Protein AF-A0A7S0TV20-F1 (afdb_monomer_lite)

pLDDT: mean 83.49, std 14.03, range [32.47, 97.12]

Sequence (143 aa):
VQATSQYGEAAVLIEVGNTAAYGPPPEGFEQILFNIRITAVNQPPSCNFPHPVFASQDAGPMEVPGFAIDLVQGPSSESWQHLVFPITVSSDPPGLFASPPVVDPTGTLLFHAADGRYGRSVLLVTCRDNGGTEFGGVDTRVG

Structure (mmCIF, N/CA/C/O backbone):
data_AF-A0A7S0TV20-F1
#
_entry.id   AF-A0A7S0TV20-F1
#
loop_
_atom_site.group_PDB
_atom_site.id
_atom_site.type_symbol
_atom_site.label_atom_id
_atom_site.label_alt_id
_atom_site.label_comp_id
_atom_site.label_asym_id
_atom_site.label_entity_id
_atom_site.label_seq_id
_atom_site.pdbx_PDB_ins_code
_atom_site.Cartn_x
_atom_site.Cartn_y
_atom_site.Cartn_z
_atom_site.occupancy
_atom_site.B_iso_or_equiv
_atom_site.auth_seq_id
_atom_site.auth_comp_id
_atom_site.auth_asym_id
_atom_site.auth_atom_id
_atom_site.pdbx_PDB_model_num
ATOM 1 N N . VAL A 1 1 ? 31.814 3.536 -12.743 1.00 39.94 1 VAL A N 1
ATOM 2 C CA . VAL A 1 1 ? 30.536 4.207 -13.065 1.00 39.94 1 VAL A CA 1
ATOM 3 C C . VAL A 1 1 ? 29.511 3.104 -13.261 1.00 39.94 1 VAL A C 1
ATOM 5 O O . VAL A 1 1 ? 29.538 2.461 -14.299 1.00 39.94 1 VAL A O 1
ATOM 8 N N . GLN A 1 2 ? 28.742 2.753 -12.226 1.00 32.47 2 GLN A N 1
ATOM 9 C CA . GLN A 1 2 ? 27.641 1.801 -12.402 1.00 32.47 2 GLN A CA 1
ATOM 10 C C . GLN A 1 2 ? 26.563 2.512 -13.216 1.00 32.47 2 GLN A C 1
ATOM 12 O O . GLN A 1 2 ? 26.109 3.585 -12.823 1.00 32.47 2 GLN A O 1
ATOM 17 N N . ALA A 1 3 ? 26.230 1.959 -14.379 1.00 40.47 3 ALA A N 1
ATOM 18 C CA . ALA A 1 3 ? 25.130 2.448 -15.185 1.00 40.47 3 ALA A CA 1
ATOM 19 C C . ALA A 1 3 ? 23.836 2.253 -14.386 1.00 40.47 3 ALA A C 1
ATOM 21 O O . ALA A 1 3 ? 23.418 1.130 -14.120 1.00 40.47 3 ALA A O 1
ATOM 22 N N . THR A 1 4 ? 23.238 3.361 -13.965 1.00 50.41 4 THR A N 1
ATOM 23 C CA . THR A 1 4 ? 21.847 3.417 -13.527 1.00 50.41 4 THR A CA 1
ATOM 24 C C . THR A 1 4 ? 20.965 2.876 -14.650 1.00 50.41 4 THR A C 1
ATOM 26 O O . THR A 1 4 ? 21.085 3.359 -15.773 1.00 50.41 4 THR A O 1
ATOM 29 N N . SER A 1 5 ? 20.134 1.877 -14.343 1.00 57.22 5 SER A N 1
ATOM 30 C CA . SER A 1 5 ? 18.935 1.433 -15.074 1.00 57.22 5 SER A CA 1
ATOM 31 C C . SER A 1 5 ? 18.870 1.834 -16.558 1.00 57.22 5 SER A C 1
ATOM 33 O O . SER A 1 5 ? 18.053 2.668 -16.939 1.00 57.22 5 SER A O 1
ATOM 35 N N . GLN A 1 6 ? 19.736 1.273 -17.409 1.00 59.91 6 GLN A N 1
ATOM 36 C CA . GLN A 1 6 ? 19.648 1.492 -18.855 1.00 59.91 6 GLN A CA 1
ATOM 37 C C . GLN A 1 6 ? 18.677 0.476 -19.460 1.00 59.91 6 GLN A C 1
ATOM 39 O O . GLN A 1 6 ? 18.953 -0.719 -19.485 1.00 59.91 6 GLN A O 1
ATOM 44 N N . TYR A 1 7 ? 17.540 0.971 -19.937 1.00 69.50 7 TYR A N 1
ATOM 45 C CA . TYR A 1 7 ? 16.521 0.235 -20.682 1.00 69.50 7 TYR A CA 1
ATOM 46 C C . TYR A 1 7 ? 16.238 0.977 -21.994 1.00 69.50 7 TYR A C 1
ATOM 48 O O . TYR A 1 7 ? 16.511 2.174 -22.111 1.00 69.50 7 TYR A O 1
ATOM 56 N N . GLY A 1 8 ? 15.726 0.281 -23.004 1.00 67.12 8 GLY A N 1
ATOM 57 C CA . GLY A 1 8 ? 15.534 0.866 -24.329 1.00 67.12 8 GLY A CA 1
ATOM 58 C C . GLY A 1 8 ? 15.307 -0.170 -25.418 1.00 67.12 8 GLY A C 1
ATOM 59 O O . GLY A 1 8 ? 15.286 -1.374 -25.168 1.00 67.12 8 GLY A O 1
ATOM 60 N N . GLU A 1 9 ? 15.132 0.313 -26.640 1.00 80.38 9 GLU A N 1
ATOM 61 C CA . GLU A 1 9 ? 14.981 -0.520 -27.827 1.00 80.38 9 GLU A CA 1
ATOM 62 C C . GLU A 1 9 ? 16.126 -0.221 -28.791 1.00 80.38 9 GLU A C 1
ATOM 64 O O . GLU A 1 9 ? 16.434 0.938 -29.070 1.00 80.38 9 GLU A O 1
ATOM 69 N N . ALA A 1 10 ? 16.774 -1.275 -29.272 1.00 81.94 10 ALA A N 1
ATOM 70 C CA . ALA A 1 10 ? 17.763 -1.198 -30.329 1.00 81.94 10 ALA A CA 1
ATOM 71 C C . ALA A 1 10 ? 17.262 -2.007 -31.521 1.00 81.94 10 ALA A C 1
ATOM 73 O O . ALA A 1 10 ? 16.862 -3.160 -31.372 1.00 81.94 10 ALA A O 1
ATOM 74 N N . ALA A 1 11 ? 17.306 -1.406 -32.703 1.00 82.38 11 ALA A N 1
ATOM 75 C CA . ALA A 1 11 ? 16.989 -2.087 -33.944 1.00 82.38 11 ALA A CA 1
ATOM 76 C C . ALA A 1 11 ? 18.293 -2.495 -34.639 1.00 82.38 11 ALA A C 1
ATOM 78 O O . ALA A 1 11 ? 19.180 -1.666 -34.851 1.00 82.38 11 ALA A O 1
ATOM 79 N N . VAL A 1 12 ? 18.411 -3.773 -34.985 1.00 85.50 12 VAL A N 1
ATOM 80 C CA . VAL A 1 12 ? 19.529 -4.319 -35.756 1.00 85.50 12 VAL A CA 1
ATOM 81 C C . VAL A 1 12 ? 19.021 -4.636 -37.153 1.00 85.50 12 VAL A C 1
ATOM 83 O O . VAL A 1 12 ? 18.181 -5.519 -37.327 1.00 85.50 12 VAL A O 1
ATOM 86 N N . LEU A 1 13 ? 19.530 -3.904 -38.141 1.00 83.69 13 LEU A N 1
ATOM 87 C CA . LEU A 1 13 ? 19.286 -4.175 -39.552 1.00 83.69 13 LEU A CA 1
ATOM 88 C C . LEU A 1 13 ? 20.364 -5.131 -40.068 1.00 83.69 13 LEU A C 1
ATOM 90 O O . LEU A 1 13 ? 21.553 -4.820 -39.992 1.00 83.69 13 LEU A O 1
ATOM 94 N N . ILE A 1 14 ? 19.949 -6.282 -40.590 1.00 81.31 14 ILE A N 1
ATOM 95 C CA . ILE A 1 14 ? 20.832 -7.232 -41.265 1.00 81.31 14 ILE A CA 1
ATOM 96 C C . ILE A 1 14 ? 20.480 -7.233 -42.747 1.00 81.31 14 ILE A C 1
ATOM 98 O O . ILE A 1 14 ? 19.345 -7.526 -43.114 1.00 81.31 14 ILE A O 1
ATOM 102 N N . GLU A 1 15 ? 21.464 -6.928 -43.586 1.00 81.19 15 GLU A N 1
ATOM 103 C CA . GLU A 1 15 ? 21.350 -7.029 -45.039 1.00 81.19 15 GLU A CA 1
ATOM 104 C C . GLU A 1 15 ? 22.004 -8.332 -45.492 1.00 81.19 15 GLU A C 1
ATOM 106 O O . GLU A 1 15 ? 23.206 -8.536 -45.308 1.00 81.19 15 GLU A O 1
ATOM 111 N N . VAL A 1 16 ? 21.209 -9.234 -46.063 1.00 75.62 16 VAL A N 1
ATOM 112 C CA . VAL A 1 16 ? 21.693 -10.505 -46.605 1.00 75.62 16 VAL A CA 1
ATOM 113 C C . VAL A 1 16 ? 21.640 -10.425 -48.124 1.00 75.62 16 VAL A C 1
ATOM 115 O O . VAL A 1 16 ? 20.582 -10.212 -48.708 1.00 75.62 16 VAL A O 1
ATOM 118 N N . GLY A 1 17 ? 22.793 -10.592 -48.769 1.00 68.50 17 GLY A N 1
ATOM 119 C CA . GLY A 1 17 ? 22.916 -10.616 -50.224 1.00 68.50 17 GLY A CA 1
ATOM 120 C C . GLY A 1 17 ? 23.899 -11.693 -50.675 1.00 68.50 17 GLY A C 1
ATOM 121 O O . GLY A 1 17 ? 24.819 -12.060 -49.944 1.00 68.50 17 GLY A O 1
ATOM 122 N N . ASN A 1 18 ? 23.709 -12.212 -51.887 1.00 62.31 18 ASN A N 1
ATOM 123 C CA . ASN A 1 18 ? 24.662 -13.128 -52.511 1.00 62.31 18 ASN A CA 1
ATOM 124 C C . ASN A 1 18 ? 25.820 -12.322 -53.121 1.00 62.31 18 ASN A C 1
ATOM 126 O O . ASN A 1 18 ? 25.604 -11.515 -54.026 1.00 62.31 18 ASN A O 1
ATOM 130 N N . THR A 1 19 ? 27.056 -12.540 -52.668 1.00 65.19 19 THR A N 1
ATOM 131 C CA . THR A 1 19 ? 28.252 -11.930 -53.269 1.00 65.19 19 THR A CA 1
ATOM 132 C C . THR A 1 19 ? 28.686 -12.698 -54.518 1.00 65.19 19 THR A C 1
ATOM 134 O O . THR A 1 19 ? 29.753 -13.307 -54.569 1.00 65.19 19 THR A O 1
ATOM 137 N N . ALA A 1 20 ? 27.869 -12.648 -55.569 1.00 55.44 20 ALA A N 1
ATOM 138 C CA . ALA A 1 20 ? 28.280 -13.106 -56.888 1.00 55.44 20 ALA A CA 1
ATOM 139 C C . ALA A 1 20 ? 28.719 -11.915 -57.764 1.00 55.44 20 ALA A C 1
ATOM 141 O O . ALA A 1 20 ? 27.896 -11.220 -58.346 1.00 55.44 20 ALA A O 1
ATOM 142 N N . ALA A 1 21 ? 30.045 -11.784 -57.894 1.00 51.66 21 ALA A N 1
ATOM 143 C CA . ALA A 1 21 ? 30.804 -11.158 -58.985 1.00 51.66 21 ALA A CA 1
ATOM 144 C C . ALA A 1 21 ? 31.055 -9.630 -59.004 1.00 51.66 21 ALA A C 1
ATOM 146 O O . ALA A 1 21 ? 30.217 -8.793 -58.693 1.00 51.66 21 ALA A O 1
ATOM 147 N N . TYR A 1 22 ? 32.274 -9.304 -59.454 1.00 52.28 22 TYR A N 1
ATOM 148 C CA . TYR A 1 22 ? 32.770 -7.987 -59.860 1.00 52.28 22 TYR A CA 1
ATOM 149 C C . TYR A 1 22 ? 31.886 -7.454 -61.010 1.00 52.28 22 TYR A C 1
ATOM 151 O O . TYR A 1 22 ? 32.021 -7.879 -62.156 1.00 52.28 22 TYR A O 1
ATOM 159 N N . GLY A 1 23 ? 30.944 -6.567 -60.699 1.00 57.56 23 GLY A N 1
ATOM 160 C CA . GLY A 1 23 ? 29.960 -5.993 -61.622 1.00 57.56 23 GLY A CA 1
ATOM 161 C C . GLY A 1 23 ? 29.098 -4.945 -60.903 1.00 57.56 23 GLY A C 1
ATOM 162 O O . GLY A 1 23 ? 29.248 -4.803 -59.688 1.00 57.56 23 GLY A O 1
ATOM 163 N N . PRO A 1 24 ? 28.250 -4.167 -61.611 1.00 58.19 24 PRO A N 1
ATOM 164 C CA . PRO A 1 24 ? 27.391 -3.158 -60.978 1.00 58.19 24 PRO A CA 1
ATOM 165 C C . PRO A 1 24 ? 26.562 -3.789 -59.843 1.00 58.19 24 PRO A C 1
ATOM 167 O O . PRO A 1 24 ? 26.252 -4.978 -59.931 1.00 58.19 24 PRO A O 1
ATOM 170 N N . PRO A 1 25 ? 26.256 -3.033 -58.769 1.00 54.78 25 PRO A N 1
ATOM 171 C CA . PRO A 1 25 ? 25.791 -3.602 -57.505 1.00 54.78 25 PRO A CA 1
ATOM 172 C C . PRO A 1 25 ? 24.559 -4.493 -57.735 1.00 54.78 25 PRO A C 1
ATOM 174 O O . PRO A 1 25 ? 23.634 -4.051 -58.420 1.00 54.78 25 PRO A O 1
ATOM 177 N N . PRO A 1 26 ? 24.538 -5.737 -57.217 1.00 56.56 26 PRO A N 1
ATOM 178 C CA . PRO A 1 26 ? 23.441 -6.651 -57.491 1.00 56.56 26 PRO A CA 1
ATOM 179 C C . PRO A 1 26 ? 22.155 -6.150 -56.828 1.00 56.56 26 PRO A C 1
ATOM 181 O O . PRO A 1 26 ? 22.139 -5.840 -55.637 1.00 56.56 26 PRO A O 1
ATOM 184 N N . GLU A 1 27 ? 21.069 -6.090 -57.599 1.00 60.59 27 GLU A N 1
ATOM 185 C CA . GLU A 1 27 ? 19.718 -5.989 -57.049 1.00 60.59 27 GLU A CA 1
ATOM 186 C C . GLU A 1 27 ? 19.382 -7.304 -56.328 1.00 60.59 27 GLU A C 1
ATOM 188 O O . GLU A 1 27 ? 19.503 -8.378 -56.920 1.00 60.59 27 GLU A O 1
ATOM 193 N N . GLY A 1 28 ? 18.980 -7.234 -55.052 1.00 58.22 28 GLY A N 1
ATOM 194 C CA . GLY A 1 28 ? 18.510 -8.408 -54.301 1.00 58.22 28 GLY A CA 1
ATOM 195 C C . GLY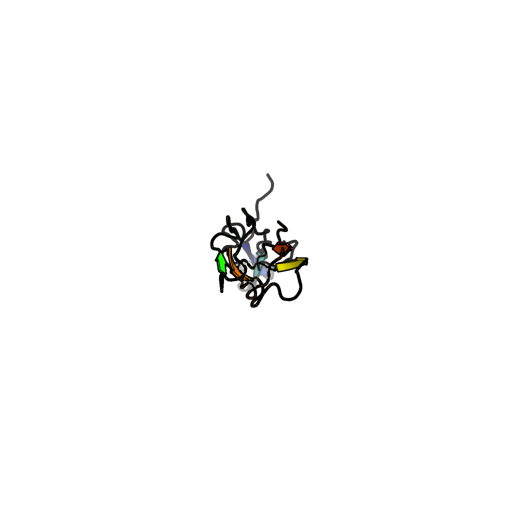 A 1 28 ? 19.038 -8.566 -52.873 1.00 58.22 28 GLY A C 1
ATOM 196 O O . GLY A 1 28 ? 19.291 -9.693 -52.453 1.00 58.22 28 GLY A O 1
ATOM 197 N N . PHE A 1 29 ? 19.219 -7.477 -52.121 1.00 62.34 29 PHE A N 1
ATOM 198 C CA . PHE A 1 29 ? 19.427 -7.582 -50.674 1.00 62.34 29 PHE A CA 1
ATOM 199 C C . PHE A 1 29 ? 18.081 -7.807 -49.978 1.00 62.34 29 PHE A C 1
ATOM 201 O O . PHE A 1 29 ? 17.142 -7.039 -50.191 1.00 62.34 29 PHE A O 1
ATOM 208 N N . GLU A 1 30 ? 17.992 -8.828 -49.126 1.00 74.75 30 GLU A N 1
ATOM 209 C CA . GLU A 1 30 ? 16.908 -8.931 -48.150 1.00 74.75 30 GLU A CA 1
ATOM 210 C C . GLU A 1 30 ? 17.331 -8.231 -46.860 1.00 74.75 30 GLU A C 1
ATOM 212 O O . GLU A 1 30 ? 18.411 -8.480 -46.318 1.00 74.75 30 GLU A O 1
ATOM 217 N N . GLN A 1 31 ? 16.470 -7.341 -46.374 1.00 78.12 31 GLN A N 1
ATOM 218 C CA . GLN A 1 31 ? 16.633 -6.683 -45.086 1.00 78.12 31 GLN A CA 1
ATOM 219 C C . GLN A 1 31 ? 15.825 -7.428 -44.031 1.00 78.12 31 GLN A C 1
ATOM 221 O O . GLN A 1 31 ? 14.609 -7.573 -44.151 1.00 78.12 31 GLN A O 1
ATOM 226 N N . ILE A 1 32 ? 16.501 -7.858 -42.971 1.00 83.19 32 ILE A N 1
ATOM 227 C CA . ILE A 1 32 ? 15.864 -8.429 -41.790 1.00 83.19 32 ILE A CA 1
ATOM 228 C C . ILE A 1 32 ? 16.100 -7.475 -40.625 1.00 83.19 32 ILE A C 1
ATOM 230 O O . ILE A 1 32 ? 17.241 -7.156 -40.289 1.00 83.19 32 ILE A O 1
ATOM 234 N N . LEU A 1 33 ? 15.010 -7.015 -40.014 1.00 83.06 33 LEU A N 1
ATOM 235 C CA . LEU A 1 33 ? 15.049 -6.156 -38.838 1.00 83.06 33 LEU A CA 1
ATOM 236 C C . LEU A 1 33 ? 14.818 -6.989 -37.576 1.00 83.06 33 LEU A C 1
ATOM 238 O O . LEU A 1 33 ? 13.800 -7.670 -37.455 1.00 83.06 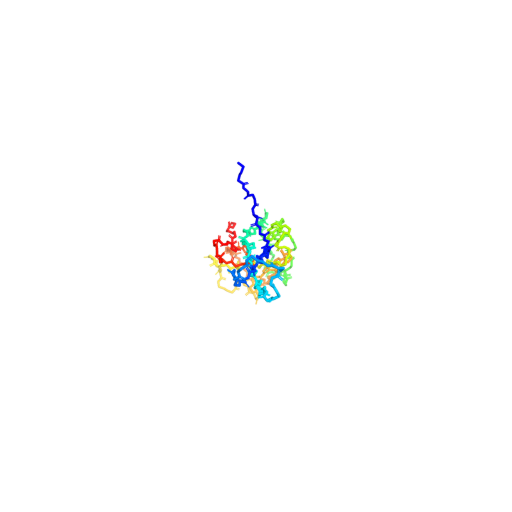33 LEU A O 1
ATOM 242 N N . PHE A 1 34 ? 15.738 -6.890 -36.622 1.00 83.88 34 PHE A N 1
ATOM 243 C CA . PHE A 1 34 ? 15.601 -7.479 -35.294 1.00 83.88 34 PHE A CA 1
ATOM 244 C C . PHE A 1 34 ? 15.512 -6.378 -34.245 1.00 83.88 34 PHE A C 1
ATOM 246 O O . PHE A 1 34 ? 16.431 -5.572 -34.112 1.00 83.88 34 PHE A O 1
ATOM 253 N N . ASN A 1 35 ? 14.434 -6.375 -33.464 1.00 81.25 35 ASN A N 1
ATOM 254 C CA . ASN A 1 35 ? 14.308 -5.479 -32.321 1.00 81.25 35 ASN A CA 1
ATOM 255 C C . ASN A 1 35 ? 14.829 -6.179 -31.066 1.00 81.25 35 ASN A C 1
ATOM 257 O O . ASN A 1 35 ? 14.354 -7.249 -30.685 1.00 81.25 35 ASN A O 1
ATOM 261 N N . ILE A 1 36 ? 15.803 -5.557 -30.412 1.00 80.44 36 ILE A N 1
ATOM 262 C CA . ILE A 1 36 ? 16.306 -5.947 -29.101 1.00 80.44 36 ILE A CA 1
ATOM 263 C C . ILE A 1 36 ? 15.701 -4.979 -28.096 1.00 80.44 36 ILE A C 1
ATOM 265 O O . ILE A 1 36 ? 16.039 -3.794 -28.076 1.00 80.44 36 ILE A O 1
ATOM 269 N N . ARG A 1 37 ? 14.807 -5.489 -27.249 1.00 76.06 37 ARG A N 1
ATOM 270 C CA . ARG A 1 37 ? 14.195 -4.709 -26.176 1.00 76.06 37 ARG A CA 1
ATOM 271 C C . ARG A 1 37 ? 14.867 -5.036 -24.850 1.00 76.06 37 ARG A C 1
ATOM 273 O O . ARG A 1 37 ? 14.825 -6.176 -24.399 1.00 76.06 37 ARG A O 1
ATOM 280 N N . ILE A 1 38 ? 15.445 -4.022 -24.219 1.00 76.44 38 ILE A N 1
ATOM 281 C CA . ILE A 1 38 ? 15.906 -4.071 -22.834 1.00 76.44 38 ILE A CA 1
ATOM 282 C C . ILE A 1 38 ? 14.792 -3.463 -21.986 1.00 76.44 38 ILE A C 1
ATOM 284 O O . ILE A 1 38 ? 14.503 -2.271 -22.099 1.00 76.44 38 ILE A O 1
ATOM 288 N N . THR A 1 39 ? 14.123 -4.283 -21.180 1.00 71.81 39 THR A N 1
ATOM 289 C CA . THR A 1 39 ? 13.049 -3.839 -20.285 1.00 71.81 39 THR A CA 1
ATOM 290 C C . THR A 1 39 ? 13.623 -3.215 -19.016 1.00 71.81 39 THR A C 1
ATOM 292 O O . THR A 1 39 ? 14.659 -3.653 -18.516 1.00 71.81 39 THR A O 1
ATOM 295 N N . ALA A 1 40 ? 12.947 -2.191 -18.488 1.00 76.06 40 ALA A N 1
ATOM 296 C CA . ALA A 1 40 ? 13.256 -1.681 -17.156 1.00 76.06 40 ALA A CA 1
ATOM 297 C C . ALA A 1 40 ? 12.990 -2.784 -16.119 1.00 76.06 40 ALA A C 1
ATOM 299 O O . ALA A 1 40 ? 11.996 -3.503 -16.228 1.00 76.06 40 ALA A O 1
ATOM 300 N N . VAL A 1 41 ? 13.893 -2.928 -15.149 1.00 84.88 41 VAL A N 1
ATOM 301 C CA . VAL A 1 41 ? 13.719 -3.839 -14.010 1.00 84.88 41 VAL A CA 1
ATOM 302 C C . VAL A 1 41 ? 13.049 -3.060 -12.890 1.00 84.88 41 VAL A C 1
ATOM 304 O O . VAL A 1 41 ? 13.558 -1.997 -12.538 1.00 84.88 41 VAL A O 1
ATOM 307 N N . ASN A 1 42 ? 11.961 -3.610 -12.347 1.00 87.44 42 ASN A N 1
ATOM 308 C CA . ASN A 1 42 ? 11.183 -2.991 -11.278 1.00 87.44 42 ASN A CA 1
ATOM 309 C C . ASN A 1 42 ? 12.054 -2.624 -10.065 1.00 87.44 42 ASN A C 1
ATOM 311 O O . ASN A 1 42 ? 12.768 -3.487 -9.536 1.00 87.44 42 ASN A O 1
ATOM 315 N N . GLN A 1 43 ? 11.976 -1.378 -9.606 1.00 86.38 43 GLN A N 1
ATOM 316 C CA . GLN A 1 43 ? 12.606 -0.923 -8.375 1.00 86.38 43 GLN A CA 1
ATOM 317 C C . GLN A 1 43 ? 11.603 -0.893 -7.218 1.00 86.38 43 GLN A C 1
ATOM 319 O O . GLN A 1 43 ? 10.445 -0.570 -7.423 1.00 86.38 43 GLN A O 1
ATOM 324 N N . PRO A 1 44 ? 12.046 -1.186 -5.980 1.00 86.19 44 PRO A N 1
ATOM 325 C CA . PRO A 1 44 ? 11.133 -1.282 -4.854 1.00 86.19 44 PRO A CA 1
ATOM 326 C C . PRO A 1 44 ? 10.484 0.057 -4.509 1.00 86.19 44 PRO A C 1
ATOM 328 O O . PRO A 1 44 ? 11.163 1.095 -4.537 1.00 86.19 44 PRO A O 1
ATOM 331 N N . PRO A 1 45 ? 9.232 0.024 -4.029 1.00 93.19 45 PRO A N 1
ATOM 332 C CA . PRO A 1 45 ? 8.530 1.226 -3.651 1.00 93.19 45 PRO A CA 1
ATOM 333 C C . PRO A 1 45 ? 9.025 1.710 -2.283 1.00 93.19 45 PRO A C 1
ATOM 335 O O . PRO A 1 45 ? 9.679 0.989 -1.519 1.00 93.19 45 PRO A O 1
ATOM 338 N N . SER A 1 46 ? 8.690 2.946 -1.938 1.00 91.50 46 SER A N 1
ATOM 339 C CA . SER A 1 46 ? 8.972 3.566 -0.648 1.00 91.50 46 SER A CA 1
ATOM 340 C C . SER A 1 46 ? 7.700 4.186 -0.082 1.00 91.50 46 SER A C 1
ATOM 342 O O . SER A 1 46 ? 6.973 4.875 -0.791 1.00 91.50 46 SER A O 1
ATOM 344 N N . CYS A 1 47 ? 7.456 3.945 1.205 1.00 94.12 47 CYS A N 1
ATOM 345 C CA . CYS A 1 47 ? 6.366 4.526 1.979 1.00 94.12 47 CYS A CA 1
ATOM 346 C C . CYS A 1 47 ? 6.807 4.655 3.447 1.00 94.12 47 CYS A C 1
ATOM 348 O O . CYS A 1 47 ? 7.567 3.815 3.932 1.00 94.12 47 CYS A O 1
ATOM 350 N N . ASN A 1 48 ? 6.275 5.644 4.165 1.00 93.38 48 ASN A N 1
ATOM 351 C CA . ASN A 1 48 ? 6.516 5.875 5.590 1.00 93.38 48 ASN A CA 1
ATOM 352 C C . ASN A 1 48 ? 5.206 5.811 6.391 1.00 93.38 48 ASN A C 1
ATOM 354 O O . ASN A 1 48 ? 4.183 6.334 5.955 1.00 93.38 48 ASN A O 1
ATOM 358 N N . PHE A 1 49 ? 5.250 5.223 7.590 1.00 92.38 49 PHE A N 1
ATOM 359 C CA . PHE A 1 49 ? 4.111 5.112 8.514 1.00 92.38 49 PHE A CA 1
ATOM 360 C C . PHE A 1 49 ? 4.446 5.860 9.815 1.00 92.38 49 PHE A C 1
ATOM 362 O O . PHE A 1 49 ? 5.087 5.296 10.703 1.00 92.38 49 PHE A O 1
ATOM 369 N N . PRO A 1 50 ? 4.103 7.155 9.929 1.00 88.69 50 PRO A N 1
ATOM 370 C CA . PRO A 1 50 ? 4.737 8.037 10.905 1.00 88.69 50 PRO A CA 1
ATOM 371 C C . PRO A 1 50 ? 4.213 7.849 12.335 1.00 88.69 50 PRO A C 1
ATOM 373 O O . PRO A 1 50 ? 4.936 8.137 13.288 1.00 88.69 50 PRO A O 1
ATOM 376 N N . HIS A 1 51 ? 2.972 7.378 12.508 1.00 86.38 51 HIS A N 1
ATOM 377 C CA . HIS A 1 51 ? 2.328 7.311 13.820 1.00 86.38 51 HIS A CA 1
ATOM 378 C C . HIS A 1 51 ? 1.385 6.107 13.962 1.00 86.38 51 HIS A C 1
ATOM 380 O O . HIS A 1 51 ? 0.729 5.718 12.994 1.00 86.38 51 HIS A O 1
ATOM 386 N N . PRO A 1 52 ? 1.246 5.546 15.179 1.00 89.06 52 PRO A N 1
ATOM 387 C CA . PRO A 1 52 ? 0.139 4.653 15.495 1.00 89.06 52 PRO A CA 1
ATOM 388 C C . PRO A 1 52 ? -1.195 5.413 15.488 1.00 89.06 52 PRO A C 1
ATOM 390 O O . PRO A 1 52 ? -1.246 6.619 15.732 1.00 89.06 52 PRO A O 1
ATOM 393 N N . VAL A 1 53 ? -2.285 4.681 15.267 1.00 92.19 53 VAL A N 1
ATOM 394 C CA . VAL A 1 53 ? -3.646 5.228 15.225 1.00 92.19 53 VAL A CA 1
ATOM 395 C C . VAL A 1 53 ? -4.396 4.894 16.511 1.00 92.19 53 VAL A C 1
ATOM 397 O O . VAL A 1 53 ? -4.319 3.773 17.014 1.00 92.19 53 VAL A O 1
ATOM 400 N N . PHE A 1 54 ? -5.147 5.868 17.023 1.00 90.19 54 PHE A N 1
ATOM 401 C CA . PHE A 1 54 ? -6.026 5.722 18.180 1.00 90.19 54 PHE A CA 1
ATOM 402 C C . PHE A 1 54 ? -7.448 6.128 17.790 1.00 90.19 54 PHE A C 1
ATOM 404 O O . PHE A 1 54 ? -7.637 7.142 17.122 1.00 90.19 54 PHE A O 1
ATOM 411 N N . ALA A 1 55 ? -8.443 5.361 18.230 1.00 88.88 55 ALA A N 1
ATOM 412 C CA . ALA A 1 55 ? -9.855 5.679 18.042 1.00 88.88 55 ALA A CA 1
ATOM 413 C C . ALA A 1 55 ? -10.647 5.388 19.316 1.00 88.88 55 ALA A C 1
ATOM 415 O O . ALA A 1 55 ? -10.283 4.508 20.099 1.00 88.88 55 ALA A O 1
ATOM 416 N N . SER A 1 56 ? -11.732 6.140 19.513 1.00 87.38 56 SER A N 1
ATOM 417 C CA . SER A 1 56 ? -12.731 5.803 20.526 1.00 87.38 56 SER A CA 1
ATOM 418 C C . SER A 1 56 ? -13.473 4.532 20.109 1.00 87.38 56 SER A C 1
ATOM 420 O O . SER A 1 56 ? -13.721 4.324 18.923 1.00 87.38 56 SER A O 1
ATOM 422 N N . GLN A 1 57 ? -13.866 3.717 21.087 1.00 82.38 57 GLN A N 1
ATOM 423 C CA . GLN A 1 57 ? -14.662 2.500 20.873 1.00 82.38 57 GLN A CA 1
ATOM 424 C C . GLN A 1 57 ? -16.030 2.766 20.215 1.00 82.38 57 GLN A C 1
ATOM 426 O O . GLN A 1 57 ? -16.619 1.849 19.663 1.00 82.38 57 GLN A O 1
ATOM 431 N N . ASP A 1 58 ? -16.501 4.018 20.247 1.00 85.62 58 ASP A N 1
ATOM 432 C CA . ASP A 1 58 ? -17.802 4.442 19.712 1.00 85.62 58 ASP A CA 1
ATOM 433 C C . ASP A 1 58 ? -17.636 5.531 18.628 1.00 85.62 58 ASP A C 1
ATOM 435 O O . ASP A 1 58 ? -18.526 6.349 18.401 1.00 85.62 58 ASP A O 1
ATOM 439 N N . ALA A 1 59 ? -16.458 5.612 17.993 1.00 84.12 59 ALA A N 1
ATOM 440 C CA . ALA A 1 59 ? -16.151 6.659 17.012 1.00 84.12 59 ALA A CA 1
ATOM 441 C C . ALA A 1 59 ? -16.911 6.512 15.678 1.00 84.12 59 ALA A C 1
ATOM 443 O O . ALA A 1 59 ? -16.888 7.433 14.863 1.00 84.12 59 ALA A O 1
ATOM 444 N N . GLY A 1 60 ? -17.579 5.376 15.452 1.00 89.50 60 GLY A N 1
ATOM 445 C CA . GLY A 1 60 ? -18.126 5.025 14.147 1.00 89.50 60 GLY A CA 1
ATOM 446 C C . GLY A 1 60 ? -17.020 4.727 13.121 1.00 89.50 60 GLY A C 1
ATOM 447 O O . GLY A 1 60 ? -15.887 4.398 13.497 1.00 89.50 60 GLY A O 1
ATOM 448 N N . PRO A 1 61 ? -17.330 4.808 11.814 1.00 94.50 61 PRO A N 1
ATOM 449 C CA . PRO A 1 61 ? -16.337 4.676 10.754 1.00 94.50 61 PRO A CA 1
ATOM 450 C C . PRO A 1 61 ? -15.244 5.744 10.865 1.00 94.50 61 PRO A C 1
ATOM 452 O O . PRO A 1 61 ? -15.526 6.936 10.964 1.00 94.50 61 PRO A O 1
ATOM 455 N N . MET A 1 62 ? -13.994 5.298 10.820 1.00 96.06 62 MET A N 1
ATOM 456 C CA . MET A 1 62 ? -12.802 6.126 10.929 1.00 96.06 62 MET A CA 1
ATOM 457 C C . MET A 1 62 ? -12.117 6.252 9.574 1.00 96.06 62 MET A C 1
ATOM 459 O O . MET A 1 62 ? -11.836 5.246 8.920 1.00 96.06 62 MET A O 1
ATOM 463 N N . GLU A 1 63 ? -11.773 7.488 9.221 1.00 96.88 63 GLU A N 1
ATOM 464 C CA . GLU A 1 63 ? -10.883 7.820 8.113 1.00 96.88 63 GLU A CA 1
ATOM 465 C C . GLU A 1 63 ? -9.651 8.525 8.676 1.00 96.88 63 GLU A C 1
ATOM 467 O O . GLU A 1 63 ? -9.762 9.524 9.390 1.00 96.88 63 GLU A O 1
ATOM 472 N N . VAL A 1 64 ? -8.466 7.997 8.376 1.00 95.88 64 VAL A N 1
ATOM 473 C CA . VAL A 1 64 ? -7.194 8.539 8.861 1.00 95.88 64 VAL A CA 1
ATOM 474 C C . VAL A 1 64 ? -6.294 8.849 7.665 1.00 95.88 64 VAL A C 1
ATOM 476 O O . VAL A 1 64 ? -5.498 7.999 7.249 1.00 95.88 64 VAL A O 1
ATOM 479 N N . PRO A 1 65 ? -6.433 10.053 7.076 1.00 96.00 65 PRO A N 1
ATOM 480 C CA . PRO A 1 65 ? -5.554 10.516 6.011 1.00 96.00 65 PRO A CA 1
ATOM 481 C C . PRO A 1 65 ? -4.108 10.630 6.496 1.00 96.00 65 PRO A C 1
ATOM 483 O O . PRO A 1 65 ? -3.854 10.990 7.647 1.00 96.00 65 PRO A O 1
ATOM 486 N N . GLY A 1 66 ? -3.153 10.350 5.609 1.00 94.81 66 GLY A N 1
ATOM 487 C CA . GLY A 1 66 ? -1.727 10.402 5.945 1.00 94.81 66 GLY A CA 1
ATOM 488 C C . GLY A 1 66 ? -1.282 9.300 6.909 1.00 94.81 66 GLY A C 1
ATOM 489 O O . GLY A 1 66 ? -0.276 9.461 7.601 1.00 94.81 66 GLY A O 1
ATOM 490 N N . PHE A 1 67 ? -2.019 8.185 6.966 1.00 96.06 67 PHE A N 1
ATOM 491 C CA . PHE A 1 67 ? -1.566 6.984 7.663 1.00 96.06 67 PHE A CA 1
ATOM 492 C C . PHE A 1 67 ? -0.295 6.416 7.014 1.00 96.06 67 PHE A C 1
ATOM 494 O O . PHE A 1 67 ? 0.650 6.067 7.720 1.00 96.06 67 PHE A O 1
ATOM 501 N N . ALA A 1 68 ? -0.256 6.380 5.680 1.00 96.19 68 ALA A N 1
ATOM 502 C CA . ALA A 1 68 ? 0.961 6.187 4.902 1.00 96.19 68 ALA A CA 1
ATOM 503 C C . ALA A 1 68 ? 1.301 7.486 4.154 1.00 96.19 68 ALA A C 1
ATOM 505 O O . ALA A 1 68 ? 0.430 8.099 3.537 1.00 96.19 68 ALA A O 1
ATOM 506 N N . ILE A 1 69 ? 2.562 7.909 4.215 1.00 95.44 69 ILE A N 1
ATOM 507 C CA . ILE A 1 69 ? 3.084 9.119 3.560 1.00 95.44 69 ILE A CA 1
ATOM 508 C C . ILE A 1 69 ? 4.360 8.803 2.778 1.00 95.44 69 ILE A C 1
ATOM 510 O O . ILE A 1 69 ? 4.855 7.677 2.821 1.00 95.44 69 ILE A O 1
ATOM 514 N N . ASP A 1 70 ? 4.897 9.801 2.071 1.00 94.56 70 ASP A N 1
ATOM 515 C CA . ASP A 1 70 ? 6.104 9.667 1.243 1.00 94.56 70 ASP A CA 1
ATOM 516 C C . ASP A 1 70 ? 5.988 8.513 0.234 1.00 94.56 70 ASP A C 1
ATOM 518 O O . ASP A 1 70 ? 6.902 7.707 0.070 1.00 94.56 70 ASP A O 1
ATOM 522 N N . LEU A 1 71 ? 4.817 8.436 -0.409 1.00 94.19 71 LEU A N 1
ATOM 523 C CA . LEU A 1 71 ? 4.420 7.370 -1.325 1.00 94.19 71 LEU A CA 1
ATOM 524 C C . LEU A 1 71 ? 5.157 7.505 -2.661 1.00 94.19 71 LEU A C 1
ATOM 526 O O . LEU A 1 71 ? 4.811 8.343 -3.495 1.00 94.19 71 LEU A O 1
ATOM 530 N N . VAL A 1 72 ? 6.172 6.671 -2.867 1.00 93.62 72 VAL A N 1
ATOM 531 C CA . VAL A 1 72 ? 6.975 6.629 -4.091 1.00 93.62 72 VAL A CA 1
ATOM 532 C C . VAL A 1 72 ? 6.942 5.212 -4.640 1.00 93.62 72 VAL A C 1
ATOM 534 O O . VAL A 1 72 ? 7.475 4.295 -4.030 1.00 93.62 72 VAL A O 1
ATOM 537 N N . GLN A 1 73 ? 6.333 5.036 -5.807 1.00 89.88 73 GLN A N 1
ATOM 538 C CA . GLN A 1 73 ? 6.289 3.742 -6.496 1.00 89.88 73 GLN A CA 1
ATOM 539 C C . GLN A 1 73 ? 7.645 3.281 -7.033 1.00 89.88 73 GLN A C 1
ATOM 541 O O . GLN A 1 73 ? 7.872 2.094 -7.149 1.00 89.88 73 GLN A O 1
ATOM 546 N N . GLY A 1 74 ? 8.537 4.222 -7.325 1.00 86.69 74 GLY A N 1
ATOM 547 C CA . GLY A 1 74 ? 9.832 3.969 -7.939 1.00 86.69 74 GLY A CA 1
ATOM 548 C C . GLY A 1 74 ? 10.320 5.228 -8.661 1.00 86.69 74 GLY A C 1
ATOM 549 O O . GLY A 1 74 ? 9.735 6.308 -8.493 1.00 86.69 74 GLY A O 1
ATOM 550 N N . PRO A 1 75 ? 11.391 5.146 -9.465 1.00 87.31 75 PRO A N 1
ATOM 551 C CA . PRO A 1 75 ? 11.805 6.230 -10.350 1.00 87.31 75 PRO A CA 1
ATOM 552 C C . PRO A 1 75 ? 10.694 6.672 -11.312 1.00 87.31 75 PRO A C 1
ATOM 554 O O . PRO A 1 75 ? 9.711 5.973 -11.541 1.00 87.31 75 PRO A O 1
ATOM 557 N N . SER A 1 76 ? 10.877 7.819 -11.971 1.00 85.44 76 SER A N 1
ATOM 558 C CA . SER A 1 76 ? 9.903 8.351 -12.943 1.00 85.44 76 SER A CA 1
ATOM 559 C C . SER A 1 76 ? 9.589 7.391 -14.098 1.00 85.44 76 SER A C 1
ATOM 561 O O . SER A 1 76 ? 8.485 7.419 -14.648 1.00 85.44 76 SER A O 1
ATOM 563 N N . SER A 1 77 ? 10.540 6.518 -14.433 1.00 82.81 77 SER A N 1
ATOM 564 C CA . SER A 1 77 ? 10.381 5.441 -15.406 1.00 82.81 77 SER A CA 1
ATOM 565 C C . SER A 1 77 ? 9.347 4.405 -15.005 1.00 82.81 77 SER A C 1
ATOM 567 O O . SER A 1 77 ? 8.963 3.617 -15.845 1.00 82.81 77 SER A O 1
ATOM 569 N N . GLU A 1 78 ? 8.915 4.384 -13.752 1.00 89.31 78 GLU A N 1
ATOM 570 C CA . GLU A 1 78 ? 7.968 3.417 -13.207 1.00 89.31 78 GLU A CA 1
ATOM 571 C C . GLU A 1 78 ? 6.642 4.085 -12.842 1.00 89.31 78 GLU A C 1
ATOM 573 O O . GLU A 1 78 ? 5.814 3.459 -12.198 1.00 89.31 78 GLU A O 1
ATOM 578 N N . SER A 1 79 ? 6.400 5.325 -13.298 1.00 87.88 79 SER A N 1
ATOM 579 C CA . SER A 1 79 ? 5.202 6.146 -13.014 1.00 87.88 79 SER A CA 1
ATOM 580 C C . SER A 1 79 ? 3.847 5.511 -13.386 1.00 87.88 79 SER A C 1
ATOM 582 O O . SER A 1 79 ? 2.802 5.989 -12.950 1.00 87.88 79 SER A O 1
ATOM 584 N N . TRP A 1 80 ? 3.845 4.420 -14.156 1.00 87.81 80 TRP A N 1
ATOM 585 C CA . TRP A 1 80 ? 2.647 3.626 -14.457 1.00 87.81 80 TRP A CA 1
ATOM 586 C C . TRP A 1 80 ? 2.290 2.598 -13.377 1.00 87.81 80 TRP A C 1
ATOM 588 O O . TRP A 1 80 ? 1.224 1.990 -13.444 1.00 87.81 80 TRP A O 1
ATOM 598 N N . GLN A 1 81 ? 3.196 2.325 -12.440 1.00 91.81 81 GLN A N 1
ATOM 599 C CA . GLN A 1 81 ? 2.952 1.376 -11.366 1.00 91.81 81 GLN A CA 1
ATOM 600 C C . GLN A 1 81 ? 1.971 1.940 -10.334 1.00 91.81 81 GLN A C 1
ATOM 602 O O . GLN A 1 81 ? 1.773 3.149 -10.220 1.00 91.81 81 GLN A O 1
ATOM 607 N N . HIS A 1 82 ? 1.342 1.053 -9.574 1.00 93.12 82 HIS A N 1
ATOM 608 C CA . HIS A 1 82 ? 0.349 1.402 -8.570 1.00 93.12 82 HIS A CA 1
ATOM 609 C C . HIS A 1 82 ? 0.704 0.789 -7.224 1.00 93.12 82 HIS A C 1
ATOM 611 O O . HIS A 1 82 ? 0.992 -0.405 -7.143 1.00 93.12 82 HIS A O 1
ATOM 617 N N . LEU A 1 83 ? 0.620 1.606 -6.173 1.00 95.00 83 LEU A N 1
ATOM 618 C CA . LEU A 1 83 ? 0.834 1.162 -4.803 1.00 95.00 83 LEU A CA 1
ATOM 619 C C . LEU A 1 83 ? -0.409 0.474 -4.237 1.00 95.00 83 LEU A C 1
ATOM 621 O O . LEU A 1 83 ? -1.543 0.920 -4.421 1.00 95.00 83 LEU A O 1
ATOM 625 N N . VAL A 1 84 ? -0.164 -0.599 -3.498 1.00 95.38 84 VAL A N 1
ATOM 626 C CA . VAL A 1 84 ? -1.126 -1.330 -2.682 1.00 95.38 84 VAL A CA 1
ATOM 627 C C . VAL A 1 84 ? -0.537 -1.566 -1.295 1.00 95.38 84 VAL A C 1
ATOM 629 O O . VAL A 1 84 ? 0.679 -1.683 -1.124 1.00 95.38 84 VAL A O 1
ATOM 632 N N . PHE A 1 85 ? -1.416 -1.677 -0.300 1.00 95.69 85 PHE A N 1
ATOM 633 C CA . PHE A 1 85 ? -1.029 -1.790 1.106 1.00 95.69 85 PHE A CA 1
ATOM 634 C C . PHE A 1 85 ? -1.601 -3.056 1.756 1.00 95.69 85 PHE A C 1
ATOM 636 O O . PHE A 1 85 ? -2.611 -2.994 2.462 1.00 95.69 85 PHE A O 1
ATOM 643 N N . PRO A 1 86 ? -0.999 -4.236 1.517 1.00 94.50 86 PRO A N 1
ATOM 644 C CA . PRO A 1 86 ? -1.412 -5.459 2.187 1.00 94.50 86 PRO A CA 1
ATOM 645 C C . PRO A 1 86 ? -1.245 -5.340 3.704 1.00 94.50 86 PRO A C 1
ATOM 647 O O . PRO A 1 86 ? -0.194 -4.915 4.194 1.00 94.50 86 PRO A O 1
ATOM 650 N N . ILE A 1 87 ? -2.269 -5.770 4.441 1.00 93.88 87 ILE A N 1
ATOM 651 C CA . ILE A 1 87 ? -2.265 -5.811 5.904 1.00 93.88 87 ILE A CA 1
ATOM 652 C C . ILE A 1 87 ? -2.209 -7.266 6.360 1.00 93.88 87 ILE A C 1
ATOM 654 O O . ILE A 1 87 ? -3.037 -8.085 5.965 1.00 93.88 87 ILE A O 1
ATOM 658 N N . THR A 1 88 ? -1.249 -7.578 7.227 1.00 92.31 88 THR A N 1
ATOM 659 C CA . THR A 1 88 ? -1.174 -8.850 7.949 1.00 92.31 88 THR A CA 1
ATOM 660 C C . THR A 1 88 ? -1.451 -8.604 9.425 1.00 92.31 88 THR A C 1
ATOM 662 O O . THR A 1 88 ? -0.829 -7.751 10.055 1.00 92.31 88 THR A O 1
ATOM 665 N N . VAL A 1 89 ? -2.386 -9.357 9.996 1.00 90.56 89 VAL A N 1
ATOM 666 C CA . VAL A 1 89 ? -2.756 -9.228 11.407 1.00 90.56 89 VAL A CA 1
ATOM 667 C C . VAL A 1 89 ? -1.778 -10.028 12.266 1.00 90.56 89 VAL A C 1
ATOM 669 O O . VAL A 1 89 ? -1.712 -11.249 12.156 1.00 90.56 89 VAL A O 1
ATOM 672 N N . SER A 1 90 ? -1.027 -9.341 13.129 1.00 89.88 90 SER A N 1
ATOM 673 C CA . SER A 1 90 ? -0.132 -9.975 14.108 1.00 89.88 90 SER A CA 1
ATOM 674 C C . SER A 1 90 ? -0.870 -10.310 15.407 1.00 89.88 90 SER A C 1
ATOM 676 O O . SER A 1 90 ? -0.682 -11.377 15.986 1.00 89.88 90 SER A O 1
ATOM 678 N N . SER A 1 91 ? -1.757 -9.418 15.854 1.00 91.06 91 SER A N 1
ATOM 679 C CA . SER A 1 91 ? -2.624 -9.638 17.013 1.00 91.06 91 SER A CA 1
ATOM 680 C C . SER A 1 91 ? -3.889 -8.809 16.864 1.00 91.06 91 SER A C 1
ATOM 682 O O . SER A 1 91 ? -3.791 -7.609 16.630 1.00 91.06 91 SER A O 1
ATOM 684 N N . ASP A 1 92 ? -5.061 -9.421 17.013 1.00 90.69 92 ASP A N 1
ATOM 685 C CA . ASP A 1 92 ? -6.333 -8.703 16.973 1.00 90.69 92 ASP A CA 1
ATOM 686 C C . ASP A 1 92 ? -7.344 -9.321 17.949 1.00 90.69 92 ASP A C 1
ATOM 688 O O . ASP A 1 92 ? -7.672 -10.506 17.823 1.00 90.69 92 ASP A O 1
ATOM 692 N N . PRO A 1 93 ? -7.826 -8.566 18.954 1.00 91.44 93 PRO A N 1
ATOM 693 C CA . PRO A 1 93 ? -8.881 -9.035 19.840 1.00 91.44 93 PRO A CA 1
ATOM 694 C C . PRO A 1 93 ? -10.142 -9.411 19.038 1.00 91.44 93 PRO A C 1
ATOM 696 O O . PRO A 1 93 ? -10.632 -8.593 18.258 1.00 91.44 93 PRO A O 1
ATOM 699 N N . PRO A 1 94 ? -10.725 -10.610 19.236 1.00 89.75 94 PRO A N 1
ATOM 700 C CA . PRO A 1 94 ? -11.868 -11.059 18.446 1.00 89.75 94 PRO A CA 1
ATOM 701 C C . PRO A 1 94 ? -13.038 -10.074 18.485 1.00 89.75 94 PRO A C 1
ATOM 703 O O . PRO A 1 94 ? -13.571 -9.775 19.553 1.00 89.75 94 PRO A O 1
ATOM 706 N N . GLY A 1 95 ? -13.468 -9.594 17.319 1.00 91.19 95 GLY A N 1
ATOM 707 C CA . GLY A 1 95 ? -14.581 -8.652 17.194 1.00 91.19 95 GLY A CA 1
ATOM 708 C C . GLY A 1 95 ? -14.264 -7.229 17.658 1.00 91.19 95 GLY A C 1
ATOM 709 O O . GLY A 1 95 ? -15.192 -6.518 18.030 1.00 91.19 95 GLY A O 1
ATOM 710 N N . LEU A 1 96 ? -12.989 -6.820 17.673 1.00 92.69 96 LEU A N 1
ATOM 711 C CA . LEU A 1 96 ? -12.597 -5.422 17.887 1.00 92.69 96 LEU A CA 1
ATOM 712 C C . LEU A 1 96 ? -13.116 -4.500 16.773 1.00 92.69 96 LEU A C 1
ATOM 714 O O . LEU A 1 96 ? -13.401 -3.333 17.027 1.00 92.69 96 LEU A O 1
ATOM 718 N N . PHE A 1 97 ? -13.273 -5.031 15.561 1.00 93.69 97 PHE A N 1
ATOM 719 C CA . PHE A 1 97 ? -13.702 -4.283 14.387 1.00 93.69 97 PHE A CA 1
ATOM 720 C C . PHE A 1 97 ? -15.074 -4.740 13.879 1.00 93.69 97 PHE A C 1
ATOM 722 O O . PHE A 1 97 ? -15.313 -5.935 13.706 1.00 93.69 97 PHE A O 1
ATOM 729 N N . ALA A 1 98 ? -15.947 -3.773 13.592 1.00 94.25 98 ALA A N 1
ATOM 730 C CA . ALA A 1 98 ? -17.159 -3.955 12.796 1.00 94.25 98 ALA A CA 1
ATOM 731 C C . ALA A 1 98 ? -16.836 -3.977 11.292 1.00 94.25 98 ALA A C 1
ATOM 733 O O . ALA A 1 98 ? -17.431 -4.753 10.545 1.00 94.25 98 ALA A O 1
ATOM 734 N N . SER A 1 99 ? -15.853 -3.178 10.855 1.00 94.44 99 SER A N 1
ATOM 735 C CA . SER A 1 99 ? -15.195 -3.335 9.554 1.00 94.44 99 SER A CA 1
ATOM 736 C C . SER A 1 99 ? -13.679 -3.374 9.744 1.00 94.44 99 SER A C 1
ATOM 738 O O . SER A 1 99 ? -13.131 -2.480 10.403 1.00 94.44 99 SER A O 1
ATOM 740 N N . PRO A 1 100 ? -12.987 -4.382 9.185 1.00 93.56 100 PRO A N 1
ATOM 741 C CA . PRO A 1 100 ? -11.552 -4.511 9.361 1.00 93.56 100 PRO A CA 1
ATOM 742 C C . PRO A 1 100 ? -10.814 -3.310 8.749 1.00 93.56 100 PRO A C 1
ATOM 744 O O . PRO A 1 100 ? -11.334 -2.667 7.832 1.00 93.56 100 PRO A O 1
ATOM 747 N N . PRO A 1 101 ? -9.604 -3.019 9.241 1.00 95.38 101 PRO A N 1
ATOM 748 C CA . PRO A 1 101 ? -8.762 -1.975 8.687 1.00 95.38 101 PRO A CA 1
ATOM 749 C C . PRO A 1 101 ? -8.364 -2.283 7.244 1.00 95.38 101 PRO A C 1
ATOM 751 O O . PRO A 1 101 ? -7.985 -3.409 6.922 1.00 95.38 101 PRO A O 1
ATOM 754 N N . VAL A 1 102 ? -8.416 -1.263 6.392 1.00 96.62 102 VAL A N 1
ATOM 755 C CA . VAL A 1 102 ? -7.902 -1.267 5.018 1.00 96.62 102 VAL A CA 1
ATOM 756 C C . VAL A 1 102 ? -7.164 0.042 4.758 1.00 96.62 102 VAL A C 1
ATOM 758 O O . VAL A 1 102 ? -7.549 1.082 5.285 1.00 96.62 102 VAL A O 1
ATOM 761 N N . VAL A 1 103 ? -6.101 0.001 3.959 1.00 96.94 103 VAL A N 1
ATOM 762 C CA . VAL A 1 103 ? -5.368 1.202 3.538 1.00 96.94 103 VAL A CA 1
ATOM 763 C C . VAL A 1 103 ? -5.549 1.362 2.038 1.00 96.94 103 VAL A C 1
ATOM 765 O O . VAL A 1 103 ? -5.274 0.435 1.272 1.00 96.94 103 VAL A O 1
ATOM 768 N N . ASP A 1 104 ? -6.057 2.518 1.626 1.00 96.00 104 ASP A N 1
ATOM 769 C CA . ASP A 1 104 ? -6.275 2.819 0.216 1.00 96.00 104 ASP A CA 1
ATOM 770 C C . ASP A 1 104 ? -4.975 3.271 -0.490 1.00 96.00 104 ASP A C 1
ATOM 772 O O . ASP A 1 104 ? -3.974 3.567 0.170 1.00 96.00 104 ASP A O 1
ATOM 776 N N . PRO A 1 105 ? -4.952 3.356 -1.835 1.00 93.94 105 PRO A N 1
ATOM 777 C CA . PRO A 1 105 ? -3.757 3.773 -2.574 1.00 93.94 105 PRO A CA 1
ATOM 778 C C . PRO A 1 105 ? -3.279 5.204 -2.283 1.00 93.94 105 PRO A C 1
ATOM 780 O O . PRO A 1 105 ? -2.151 5.543 -2.630 1.00 93.94 105 PRO A O 1
ATOM 783 N N . THR A 1 106 ? -4.110 6.050 -1.664 1.00 95.25 106 THR A N 1
ATOM 784 C CA . THR A 1 106 ? -3.726 7.410 -1.250 1.00 95.25 106 THR A CA 1
ATOM 785 C C . THR A 1 106 ? -3.007 7.432 0.099 1.00 95.25 106 THR A C 1
ATOM 787 O O . THR A 1 106 ? -2.531 8.484 0.521 1.00 95.25 106 THR A O 1
ATOM 790 N N . GLY A 1 107 ? -2.904 6.278 0.770 1.00 95.75 107 GLY A N 1
ATOM 791 C CA . GLY A 1 107 ? -2.314 6.149 2.096 1.00 95.75 107 GLY A CA 1
ATOM 792 C C . GLY A 1 107 ? -3.285 6.479 3.229 1.00 95.75 107 GLY A C 1
ATOM 793 O O . GLY A 1 107 ? -2.844 6.759 4.346 1.00 95.75 107 GLY A O 1
ATOM 794 N N . THR A 1 108 ? -4.596 6.455 2.971 1.00 97.12 108 THR A N 1
ATOM 795 C CA . THR A 1 108 ? -5.627 6.671 3.995 1.00 97.12 108 THR A CA 1
ATOM 796 C C . THR A 1 108 ? -6.023 5.339 4.624 1.00 97.12 108 THR A C 1
ATOM 798 O O . THR A 1 108 ? -6.380 4.395 3.919 1.00 97.12 108 THR A O 1
ATOM 801 N N . LEU A 1 109 ? -5.971 5.255 5.958 1.00 96.94 109 LEU A N 1
ATOM 802 C CA . LEU A 1 109 ? -6.480 4.100 6.702 1.00 96.94 109 LEU A CA 1
ATOM 803 C C . LEU A 1 109 ? -7.978 4.273 6.969 1.00 96.94 109 LEU A C 1
ATOM 805 O O . LEU A 1 109 ? -8.406 5.292 7.510 1.00 96.94 109 LEU A O 1
ATOM 809 N N . LEU A 1 110 ? -8.747 3.240 6.644 1.00 96.81 110 LEU A N 1
ATOM 810 C CA . LEU A 1 110 ? -10.186 3.145 6.855 1.00 96.81 110 LEU A CA 1
ATOM 811 C C . LEU A 1 110 ? -10.469 1.951 7.766 1.00 96.81 110 LEU A C 1
ATOM 813 O O . LEU A 1 110 ? -9.991 0.850 7.501 1.00 96.81 110 LEU A O 1
ATOM 817 N N . PHE A 1 111 ? -11.238 2.141 8.834 1.00 95.81 111 PHE A N 1
ATOM 818 C CA . PHE A 1 111 ? -11.687 1.047 9.703 1.00 95.81 111 PHE A CA 1
ATOM 819 C C . PHE A 1 111 ? -12.923 1.454 10.499 1.00 95.81 111 PHE A C 1
ATOM 821 O O . PHE A 1 111 ? -13.270 2.627 10.566 1.00 95.81 111 PHE A O 1
ATOM 828 N N . HIS A 1 112 ? -13.571 0.496 11.153 1.00 94.62 112 HIS A N 1
ATOM 829 C CA . HIS A 1 112 ? -14.671 0.776 12.068 1.00 94.62 112 HIS A CA 1
ATOM 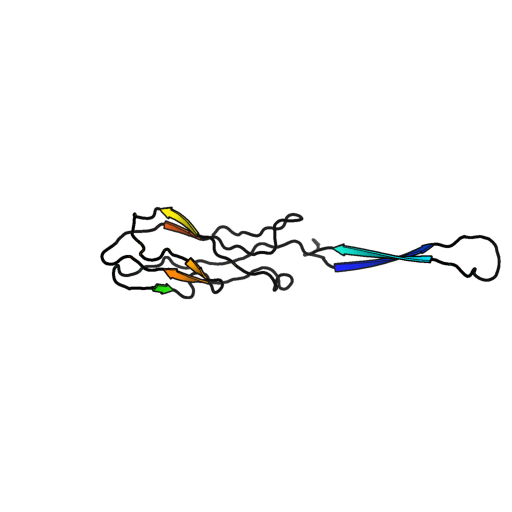830 C C . HIS A 1 112 ? -14.527 -0.129 13.287 1.00 94.62 112 HIS A C 1
ATOM 832 O O . HIS A 1 112 ? -14.639 -1.352 13.167 1.00 94.62 112 HIS A O 1
ATOM 838 N N . ALA A 1 113 ? -14.238 0.460 14.450 1.00 92.62 113 ALA A N 1
ATOM 839 C CA . ALA A 1 113 ? -14.270 -0.266 15.718 1.00 92.62 113 ALA A CA 1
ATOM 840 C C . ALA A 1 113 ? -15.705 -0.735 16.007 1.00 92.62 113 ALA A C 1
ATOM 842 O O . ALA A 1 113 ? -16.659 -0.065 15.633 1.00 92.62 113 ALA A O 1
ATOM 843 N N . ALA A 1 114 ? -15.871 -1.901 16.622 1.00 92.50 114 ALA A N 1
ATOM 844 C CA . ALA A 1 114 ? -17.192 -2.356 17.038 1.00 92.50 114 ALA A CA 1
ATOM 845 C C . ALA A 1 114 ? -17.634 -1.630 18.320 1.00 92.50 114 ALA A C 1
ATOM 847 O O . ALA A 1 114 ? -16.853 -1.540 19.268 1.00 92.50 114 ALA A O 1
ATOM 848 N N . ASP A 1 115 ? -18.891 -1.183 18.363 1.00 92.06 115 ASP A N 1
ATOM 849 C CA . ASP A 1 115 ? -19.458 -0.430 19.490 1.00 92.06 115 ASP A CA 1
ATOM 850 C C . ASP A 1 115 ? -19.210 -1.117 20.841 1.00 92.06 115 ASP A C 1
ATOM 852 O O . ASP A 1 115 ? -19.418 -2.328 21.008 1.00 92.06 115 ASP A O 1
ATOM 856 N N . GLY A 1 116 ? -18.757 -0.340 21.828 1.00 89.81 116 GLY A N 1
ATOM 857 C CA . GLY A 1 116 ? -18.447 -0.839 23.169 1.00 89.81 116 GLY A CA 1
ATOM 858 C C . GLY A 1 116 ? -17.294 -1.852 23.244 1.00 89.81 116 GLY A C 1
ATOM 859 O O . GLY A 1 116 ? -17.108 -2.486 24.288 1.00 89.81 116 GLY A O 1
ATOM 860 N N . ARG A 1 117 ? -16.518 -2.048 22.167 1.00 90.50 117 ARG A N 1
ATOM 861 C CA . ARG A 1 117 ? -15.329 -2.913 22.153 1.00 90.50 117 ARG A CA 1
ATOM 862 C C . ARG A 1 117 ? -14.064 -2.073 2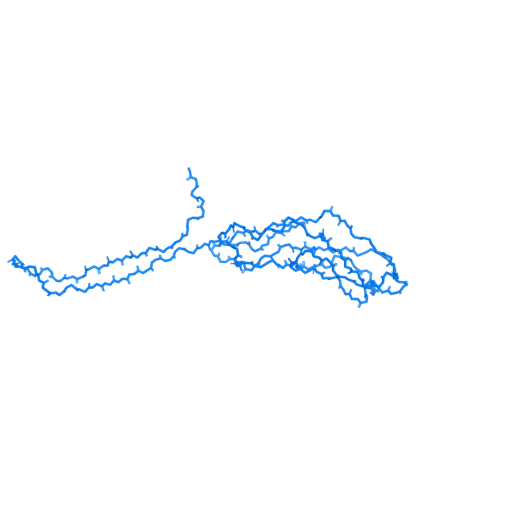2.251 1.00 90.50 117 ARG A C 1
ATOM 864 O O . ARG A 1 117 ? -13.857 -1.125 21.505 1.00 90.50 117 ARG A O 1
ATOM 871 N N . TYR A 1 118 ? -13.169 -2.478 23.144 1.00 89.88 118 TYR A N 1
ATOM 872 C CA . TYR A 1 118 ? -11.877 -1.835 23.347 1.00 89.88 118 TYR A CA 1
ATOM 873 C C . TYR A 1 118 ? -10.753 -2.869 23.338 1.00 89.88 118 TYR A C 1
ATOM 875 O O . TYR A 1 118 ? -10.938 -4.040 23.680 1.00 89.88 118 TYR A O 1
ATOM 883 N N . GLY A 1 119 ? -9.562 -2.432 22.945 1.00 91.19 119 GLY A N 1
ATOM 884 C CA . GLY A 1 119 ? -8.394 -3.293 22.852 1.00 91.19 119 GLY A CA 1
ATOM 885 C C . GLY A 1 119 ? -7.305 -2.684 21.983 1.00 91.19 119 GLY A C 1
ATOM 886 O O . GLY A 1 119 ? -7.405 -1.544 21.537 1.00 91.19 119 GLY A O 1
ATOM 887 N N . ARG A 1 120 ? -6.249 -3.464 21.750 1.00 92.50 120 ARG A N 1
ATOM 888 C CA . ARG A 1 120 ? -5.130 -3.087 20.888 1.00 92.50 120 ARG A CA 1
ATOM 889 C C . ARG A 1 120 ? -4.972 -4.133 19.795 1.00 92.50 120 ARG A C 1
ATOM 891 O O . ARG A 1 120 ? -4.701 -5.288 20.109 1.00 92.50 120 ARG A O 1
ATOM 898 N N . SER A 1 121 ? -5.093 -3.695 18.546 1.00 93.06 121 SER A N 1
ATOM 899 C CA . SER A 1 121 ? -4.722 -4.481 17.370 1.00 93.06 121 SER A CA 1
ATOM 900 C C . SER A 1 121 ? -3.285 -4.154 16.959 1.00 93.06 121 SER A C 1
ATOM 902 O O . SER A 1 121 ? -2.847 -3.006 17.068 1.00 93.06 121 SER A O 1
ATOM 904 N N . VAL A 1 122 ? -2.533 -5.158 16.523 1.00 92.19 122 VAL A N 1
ATOM 905 C CA . VAL A 1 122 ? -1.184 -5.022 15.969 1.00 92.19 122 VAL A CA 1
ATOM 906 C C . VAL A 1 122 ? -1.232 -5.530 14.538 1.00 92.19 122 VAL A C 1
ATOM 908 O O . VAL A 1 122 ? -1.395 -6.727 14.289 1.00 92.19 122 VAL A O 1
ATOM 911 N N . LEU A 1 123 ? -1.086 -4.596 13.608 1.00 90.69 123 LEU A N 1
ATOM 912 C CA . LEU A 1 123 ? -1.175 -4.819 12.174 1.00 90.69 123 LEU A CA 1
ATOM 913 C C . LEU A 1 123 ? 0.193 -4.549 11.556 1.00 90.69 123 LEU A C 1
ATOM 915 O O . L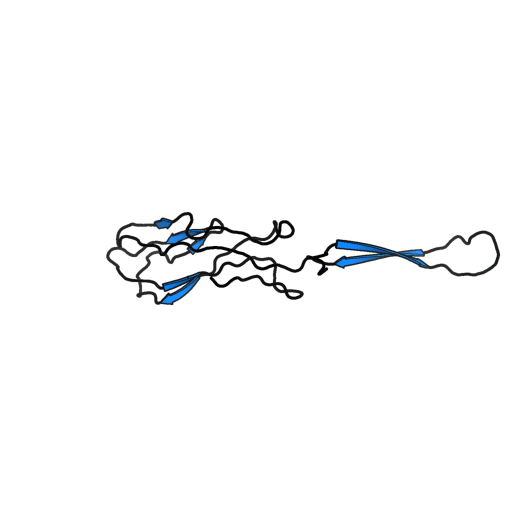EU A 1 123 ? 0.822 -3.540 11.868 1.00 90.69 123 LEU A O 1
ATOM 919 N N . LEU A 1 124 ? 0.638 -5.440 10.680 1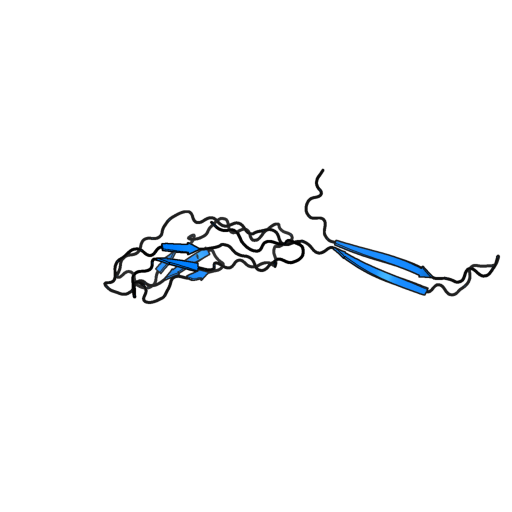.00 91.31 124 LEU A N 1
ATOM 920 C CA . LEU A 1 124 ? 1.800 -5.231 9.832 1.00 91.31 124 LEU A CA 1
ATOM 921 C C . LEU A 1 124 ? 1.307 -4.773 8.461 1.00 91.31 124 LEU A C 1
ATOM 923 O O . LEU A 1 124 ? 0.629 -5.532 7.767 1.00 91.31 124 LEU A O 1
ATOM 927 N N . VAL A 1 125 ? 1.638 -3.542 8.082 1.00 92.50 125 VAL A N 1
ATOM 928 C CA . VAL A 1 125 ? 1.277 -2.971 6.779 1.00 92.50 125 VAL A CA 1
ATOM 929 C C . VAL A 1 125 ? 2.521 -2.945 5.902 1.00 92.50 125 VAL A C 1
ATOM 931 O O . VAL A 1 125 ? 3.564 -2.454 6.318 1.00 92.50 125 VAL A O 1
ATOM 934 N N . THR A 1 126 ? 2.422 -3.499 4.696 1.00 91.56 126 THR A N 1
ATOM 935 C CA . THR A 1 126 ? 3.524 -3.512 3.719 1.00 91.56 126 THR A CA 1
ATOM 936 C C . THR A 1 126 ? 3.219 -2.532 2.593 1.00 91.56 126 THR A C 1
ATOM 938 O O . THR A 1 126 ? 2.073 -2.437 2.168 1.00 91.56 126 THR A O 1
ATOM 941 N N . CYS A 1 127 ? 4.229 -1.824 2.093 1.00 93.69 127 CYS A N 1
ATOM 942 C CA . CYS A 1 127 ? 4.119 -0.997 0.891 1.00 93.69 127 CYS A CA 1
ATOM 943 C C . CYS A 1 127 ? 4.557 -1.838 -0.312 1.00 93.69 127 CYS A C 1
ATOM 945 O O . CYS A 1 127 ? 5.670 -2.378 -0.318 1.00 93.69 127 CYS A O 1
ATOM 947 N N . ARG A 1 128 ? 3.660 -2.011 -1.288 1.00 93.19 128 ARG A N 1
ATOM 948 C CA . ARG A 1 128 ? 3.887 -2.873 -2.448 1.00 93.19 128 ARG A CA 1
ATOM 949 C C . ARG A 1 128 ? 3.452 -2.201 -3.749 1.00 93.19 128 ARG A C 1
ATOM 951 O O . ARG A 1 128 ? 2.373 -1.627 -3.776 1.00 93.19 128 ARG A O 1
ATOM 958 N N . ASP A 1 129 ? 4.230 -2.323 -4.819 1.00 93.44 129 ASP A N 1
ATOM 959 C CA . ASP A 1 129 ? 3.829 -1.934 -6.177 1.00 93.44 129 ASP A CA 1
ATOM 960 C C . ASP A 1 129 ? 3.407 -3.149 -7.031 1.00 93.44 129 ASP A C 1
ATOM 962 O O . ASP A 1 129 ? 3.364 -4.296 -6.570 1.00 93.44 129 ASP A O 1
ATOM 966 N N . ASN A 1 130 ? 3.043 -2.891 -8.287 1.00 90.50 130 ASN A N 1
ATOM 967 C CA . ASN A 1 130 ? 2.671 -3.901 -9.277 1.00 90.50 130 ASN A CA 1
ATOM 968 C C . ASN A 1 130 ? 3.681 -4.021 -10.437 1.00 90.50 130 ASN A C 1
ATOM 970 O O . ASN A 1 130 ? 3.303 -4.488 -11.514 1.00 90.50 130 ASN A O 1
ATOM 974 N N . GLY A 1 131 ? 4.931 -3.588 -10.249 1.00 84.38 131 GLY A N 1
ATOM 975 C CA . GLY A 1 131 ? 5.977 -3.629 -11.270 1.00 84.38 131 GLY A CA 1
ATOM 976 C C . GLY A 1 131 ? 6.523 -5.029 -11.569 1.00 84.38 131 GLY A C 1
ATOM 977 O O . GLY A 1 131 ? 7.058 -5.254 -12.655 1.00 84.38 131 GLY A O 1
ATOM 978 N N . GLY A 1 132 ? 6.324 -5.984 -10.659 1.00 83.88 132 GLY A N 1
ATOM 979 C CA . GLY A 1 132 ? 6.668 -7.394 -10.825 1.00 83.88 132 GLY A CA 1
ATOM 980 C C . GLY A 1 132 ? 8.094 -7.748 -10.385 1.00 83.88 132 GLY A C 1
ATOM 981 O O . GLY A 1 132 ? 8.973 -6.899 -10.237 1.00 83.88 132 GLY A O 1
ATOM 982 N N . THR A 1 133 ? 8.342 -9.050 -10.207 1.00 82.31 133 THR A N 1
ATOM 983 C CA . THR A 1 133 ? 9.622 -9.590 -9.705 1.00 82.31 133 THR A CA 1
ATOM 984 C C . THR A 1 133 ? 10.520 -10.201 -10.786 1.00 82.31 133 THR A C 1
ATOM 986 O O . THR A 1 133 ? 11.567 -10.789 -10.497 1.00 82.31 133 THR A O 1
ATOM 989 N N . GLU A 1 134 ? 10.128 -10.080 -12.055 1.00 76.44 134 GLU A N 1
ATOM 990 C CA . GLU A 1 134 ? 10.905 -10.592 -13.182 1.00 76.44 134 GLU A CA 1
ATOM 991 C C . GLU A 1 134 ? 12.264 -9.889 -13.292 1.00 76.44 134 GLU A C 1
ATOM 993 O O . GLU A 1 134 ? 12.430 -8.735 -12.901 1.00 76.44 134 GLU A O 1
ATOM 998 N N . PHE A 1 135 ? 13.263 -10.605 -13.816 1.00 73.12 135 PHE A N 1
ATOM 999 C CA . PHE A 1 135 ? 14.628 -10.092 -14.009 1.00 73.12 135 PHE A CA 1
ATOM 1000 C C . PHE A 1 135 ? 15.294 -9.529 -12.735 1.00 73.12 135 PHE A C 1
ATOM 1002 O O . PHE A 1 135 ? 16.239 -8.747 -12.825 1.00 73.12 135 PHE A O 1
ATOM 1009 N N . GLY A 1 136 ? 14.835 -9.958 -11.553 1.00 75.19 136 GLY A N 1
ATOM 1010 C CA . GLY A 1 136 ? 15.326 -9.474 -10.261 1.00 75.19 136 GLY A CA 1
ATOM 1011 C C . GLY A 1 136 ? 14.591 -8.244 -9.723 1.00 75.19 136 GLY A C 1
ATOM 1012 O O . GLY A 1 136 ? 15.115 -7.596 -8.818 1.00 75.19 136 GLY A O 1
ATOM 1013 N N . GLY A 1 137 ? 13.411 -7.923 -10.263 1.00 78.19 137 GLY A N 1
ATOM 1014 C CA . GLY A 1 137 ? 12.533 -6.878 -9.741 1.00 78.19 137 GLY A CA 1
ATOM 1015 C C . GLY A 1 137 ? 12.070 -7.146 -8.306 1.00 78.19 137 GLY A C 1
ATOM 1016 O O . GLY A 1 137 ? 12.033 -8.293 -7.846 1.00 78.19 137 GLY A O 1
ATOM 1017 N N . VAL A 1 138 ? 11.722 -6.084 -7.581 1.00 81.50 138 VAL A N 1
ATOM 1018 C CA . VAL A 1 138 ? 11.311 -6.168 -6.173 1.00 81.50 138 VAL A CA 1
ATOM 1019 C C . VAL A 1 138 ? 10.059 -5.329 -5.950 1.00 81.50 138 VAL A C 1
ATOM 1021 O O . VAL A 1 138 ? 10.164 -4.119 -5.903 1.00 81.50 138 VAL A O 1
ATOM 1024 N N . ASP A 1 139 ? 8.909 -5.968 -5.722 1.00 85.25 139 ASP A N 1
ATOM 1025 C CA . ASP A 1 139 ? 7.628 -5.257 -5.529 1.00 85.25 139 ASP A CA 1
ATOM 1026 C C . ASP A 1 139 ? 7.455 -4.658 -4.129 1.00 85.25 139 ASP A C 1
ATOM 1028 O O . ASP A 1 139 ? 6.512 -3.915 -3.881 1.00 85.25 139 ASP A O 1
ATOM 1032 N N . THR A 1 140 ? 8.244 -5.097 -3.146 1.00 76.06 140 THR A N 1
ATOM 1033 C CA . THR A 1 140 ? 7.896 -4.922 -1.728 1.00 76.06 140 THR A CA 1
ATOM 1034 C C . THR A 1 140 ? 8.971 -4.203 -0.940 1.00 76.06 140 THR A C 1
ATOM 1036 O O . THR A 1 140 ? 10.134 -4.617 -0.947 1.00 76.06 140 THR A O 1
ATOM 1039 N N . ARG A 1 141 ? 8.539 -3.249 -0.111 1.00 69.62 141 ARG A N 1
ATOM 1040 C CA . ARG A 1 141 ? 9.267 -2.842 1.091 1.00 69.62 141 ARG A CA 1
ATOM 1041 C C . ARG A 1 141 ? 8.479 -3.191 2.344 1.00 69.62 141 ARG A C 1
ATOM 1043 O O . ARG A 1 141 ? 7.323 -2.804 2.504 1.00 69.62 141 ARG A O 1
ATOM 1050 N N . VAL A 1 142 ? 9.150 -3.899 3.247 1.00 54.72 142 VAL A N 1
ATOM 1051 C CA . VAL A 1 142 ? 8.673 -4.126 4.612 1.00 54.72 142 VAL A CA 1
ATOM 1052 C C . VAL A 1 142 ? 9.088 -2.917 5.450 1.00 54.72 142 VAL A C 1
ATOM 1054 O O . VAL A 1 142 ? 10.281 -2.604 5.509 1.00 54.72 142 VAL A O 1
ATOM 1057 N N . GLY A 1 143 ? 8.098 -2.213 5.997 1.00 46.53 143 GLY A N 1
ATOM 1058 C CA . GLY A 1 143 ? 8.275 -1.176 7.017 1.00 46.53 143 GLY A CA 1
ATOM 1059 C C . GLY A 1 143 ? 8.236 -1.759 8.421 1.00 46.53 143 GLY A C 1
ATOM 1060 O O . GLY A 1 143 ? 7.696 -2.879 8.578 1.00 46.53 143 GLY A O 1
#

Secondary structure (DSSP, 8-state):
-------EEEEEEEEE-----SSSPPS-PEEEEEEEEEPPPPPPPEEE--------TT--EEEETTSSEEEE-SSGGGTT---B--EEEEE--TT-EEEEEEE-TTS-EEEEEPTT-----EEEEEEE-SS-SGGG---EEE-

Foldseek 3Di:
DPDDFDWDKDKDWDWDDDPPDDDDDDPDTDIDIDIDGGDGAAAEWDKDQPDDDDDDLARFKDKAQPRIDPTGRDPPVCVVKFKAKDKDWPDDDPQQFPADWGADSNRIIITGGHHPDDDDTDIFIWIFIDSDCPPNHDGTDGD

Radius of gyration: 26.97 Å; chains: 1; bounding box: 52×24×85 Å

Organism: Hemiselmis andersenii (NCBI:txid464988)